Protein AF-A0A366XYD7-F1 (afdb_monomer)

Structure (mmCIF, N/CA/C/O backbone):
data_AF-A0A366XYD7-F1
#
_entry.id   AF-A0A366XYD7-F1
#
loop_
_atom_site.group_PDB
_atom_site.id
_atom_site.type_symbol
_atom_site.label_atom_id
_atom_site.label_alt_id
_atom_site.label_comp_id
_atom_site.label_asym_id
_atom_site.label_entity_id
_atom_site.label_seq_id
_atom_site.pdbx_PDB_ins_code
_atom_site.Cartn_x
_atom_site.Cartn_y
_atom_site.Cartn_z
_atom_site.occupancy
_atom_site.B_iso_or_equiv
_atom_site.auth_seq_id
_atom_site.auth_comp_id
_atom_site.auth_a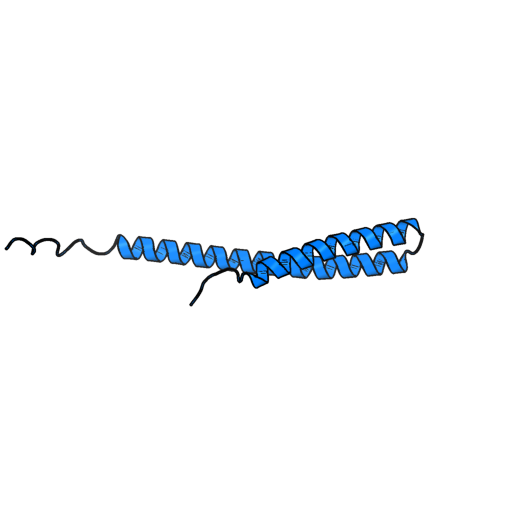sym_id
_atom_site.auth_atom_id
_atom_site.pdbx_PDB_model_num
ATOM 1 N N . MET A 1 1 ? -13.443 -9.523 27.378 1.00 39.12 1 MET A N 1
ATOM 2 C CA . MET A 1 1 ? -13.382 -9.190 25.932 1.00 39.12 1 MET A CA 1
ATOM 3 C C . MET A 1 1 ? -12.478 -7.976 25.726 1.00 39.12 1 MET A C 1
ATOM 5 O O . MET A 1 1 ? -12.896 -6.857 26.012 1.00 39.12 1 MET A O 1
ATOM 9 N N . LYS A 1 2 ? -11.226 -8.212 25.313 1.00 41.31 2 LYS A N 1
ATOM 10 C CA . LYS A 1 2 ? -10.182 -7.198 25.090 1.00 41.31 2 LYS A CA 1
ATOM 11 C C . LYS A 1 2 ? -10.519 -6.353 23.852 1.00 41.31 2 LYS A C 1
ATOM 13 O O . LYS A 1 2 ? -10.529 -6.864 22.743 1.00 41.31 2 LYS A O 1
ATOM 18 N N . GLY A 1 3 ? -10.836 -5.076 24.069 1.00 46.34 3 GLY A N 1
ATOM 19 C CA . GLY A 1 3 ? -11.025 -4.057 23.031 1.00 46.34 3 GLY A CA 1
ATOM 20 C C . GLY A 1 3 ? -9.730 -3.292 22.777 1.00 46.34 3 GLY A C 1
ATOM 21 O O . GLY A 1 3 ? -9.627 -2.113 23.119 1.00 46.34 3 GLY A O 1
ATOM 22 N N . TYR A 1 4 ? -8.736 -3.989 22.237 1.00 54.72 4 TYR A N 1
ATOM 23 C CA . TYR A 1 4 ? -7.529 -3.376 21.703 1.00 54.72 4 TYR A CA 1
ATOM 24 C C . TYR A 1 4 ? -7.619 -3.512 20.186 1.00 54.72 4 TYR A C 1
ATOM 26 O O . TYR A 1 4 ? -7.970 -4.581 19.690 1.00 54.72 4 TYR A O 1
ATOM 34 N N . VAL A 1 5 ? -7.325 -2.434 19.453 1.00 59.97 5 VAL A N 1
ATOM 35 C CA . VAL A 1 5 ? -6.795 -2.583 18.092 1.00 59.97 5 VAL A CA 1
ATOM 36 C C . VAL A 1 5 ? -5.651 -3.576 18.252 1.00 59.97 5 VAL A C 1
ATOM 38 O O . VAL A 1 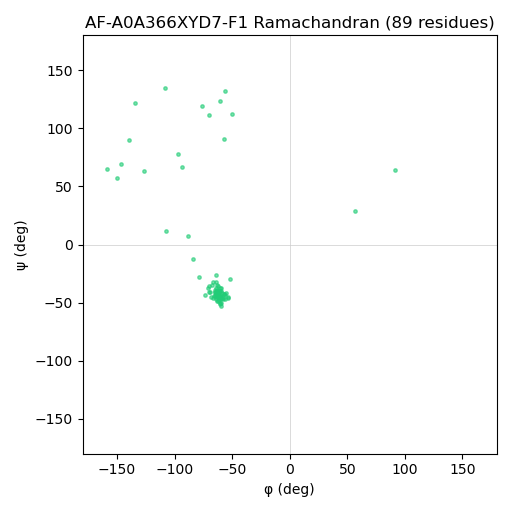5 ? -4.735 -3.291 19.024 1.00 59.97 5 VAL A O 1
ATOM 41 N N . LEU A 1 6 ? -5.799 -4.779 17.695 1.00 69.31 6 LEU A N 1
ATOM 42 C CA . LEU A 1 6 ? -4.843 -5.861 17.910 1.00 69.31 6 LEU A CA 1
ATOM 43 C C . LEU A 1 6 ? -3.475 -5.317 17.487 1.00 69.31 6 LEU A C 1
ATOM 45 O O . LEU A 1 6 ? -3.386 -4.664 16.451 1.00 69.31 6 LEU A O 1
ATOM 49 N N . GLU A 1 7 ? -2.427 -5.496 18.291 1.00 77.12 7 GLU A N 1
ATOM 50 C CA . GLU A 1 7 ? -1.073 -5.042 17.918 1.00 77.12 7 GLU A CA 1
ATOM 51 C C . GLU A 1 7 ? -0.685 -5.558 16.520 1.00 77.12 7 GLU A C 1
ATOM 53 O O . GLU A 1 7 ? -0.031 -4.861 15.750 1.00 77.12 7 GLU A O 1
ATOM 58 N N . GLU A 1 8 ? -1.227 -6.718 16.157 1.00 80.75 8 GLU A N 1
ATOM 59 C CA . GLU A 1 8 ? -1.232 -7.318 14.824 1.00 80.75 8 GLU A CA 1
ATOM 60 C C . GLU A 1 8 ? -1.774 -6.387 13.723 1.00 80.75 8 GLU A C 1
A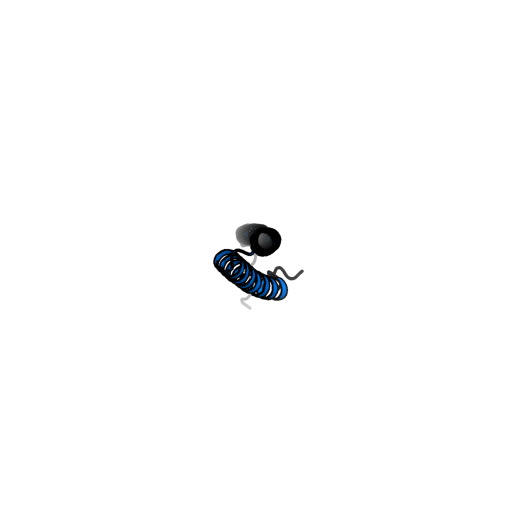TOM 62 O O . GLU A 1 8 ? -1.117 -6.231 12.699 1.00 80.75 8 GLU A O 1
ATOM 67 N N . ASP A 1 9 ? -2.908 -5.701 13.929 1.00 82.94 9 ASP A N 1
ATOM 68 C CA . ASP A 1 9 ? -3.476 -4.746 12.959 1.00 82.94 9 ASP A CA 1
ATOM 69 C C . ASP A 1 9 ? -2.531 -3.539 12.756 1.00 82.94 9 ASP A C 1
ATOM 71 O O . ASP A 1 9 ? -2.471 -2.959 11.670 1.00 82.94 9 ASP A O 1
ATOM 75 N N . VAL A 1 10 ? -1.782 -3.140 13.794 1.00 84.38 10 VAL A N 1
ATOM 76 C CA . VAL A 1 10 ? -0.800 -2.042 13.715 1.00 84.38 10 VAL A CA 1
ATOM 77 C C . VAL A 1 10 ? 0.446 -2.474 12.950 1.00 84.38 10 VAL A C 1
ATOM 79 O O . VAL A 1 10 ? 0.942 -1.706 12.124 1.00 84.38 10 VAL A O 1
ATOM 82 N N . THR A 1 11 ? 0.953 -3.676 13.216 1.00 88.88 11 THR A N 1
ATOM 83 C CA . THR A 1 11 ? 2.084 -4.255 12.481 1.00 88.88 11 THR A CA 1
ATOM 84 C C . THR A 1 11 ? 1.723 -4.439 11.011 1.00 88.88 11 THR A C 1
ATOM 86 O O . THR A 1 11 ? 2.415 -3.906 10.149 1.00 88.88 11 THR A O 1
ATOM 89 N N . LEU A 1 12 ? 0.563 -5.037 10.730 1.00 89.88 12 LEU A N 1
ATOM 90 C CA . LEU A 1 12 ? 0.059 -5.221 9.372 1.00 89.88 12 LEU A CA 1
ATOM 91 C C . LEU A 1 12 ? -0.079 -3.887 8.622 1.00 89.88 12 LEU A C 1
ATOM 93 O O . LEU A 1 12 ? 0.331 -3.777 7.470 1.00 89.88 12 LEU A O 1
ATOM 97 N N . ALA A 1 13 ? -0.590 -2.837 9.272 1.00 90.50 13 ALA A N 1
ATOM 98 C CA . ALA A 1 13 ? -0.682 -1.517 8.651 1.00 90.50 13 ALA A CA 1
ATOM 99 C C . ALA A 1 13 ? 0.695 -0.917 8.303 1.00 90.50 13 ALA A C 1
ATOM 101 O O . ALA A 1 13 ? 0.823 -0.226 7.292 1.00 90.50 13 ALA A O 1
ATOM 102 N N . LYS A 1 14 ? 1.733 -1.165 9.114 1.00 92.25 14 LYS A N 1
ATOM 103 C CA . LYS A 1 14 ? 3.104 -0.721 8.806 1.00 92.25 14 LYS A CA 1
ATOM 104 C C . LYS A 1 14 ? 3.691 -1.483 7.622 1.00 92.25 14 LYS A C 1
ATOM 106 O O . LYS A 1 14 ? 4.334 -0.863 6.776 1.00 92.25 14 LYS A O 1
ATOM 111 N N . ASP A 1 15 ? 3.455 -2.786 7.550 1.00 94.25 15 ASP A N 1
ATOM 112 C CA . ASP A 1 15 ? 3.962 -3.630 6.467 1.00 94.25 15 ASP A CA 1
A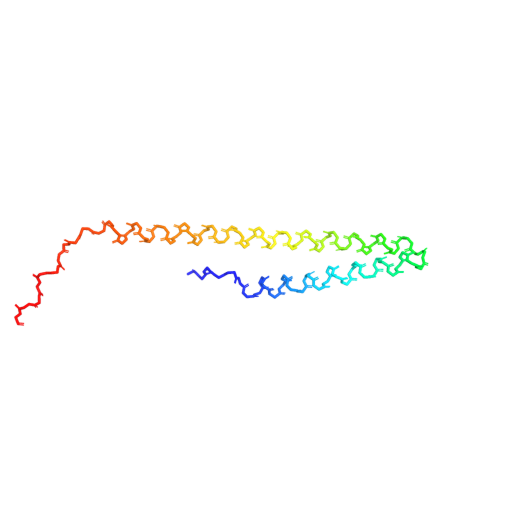TOM 113 C C . ASP A 1 15 ? 3.301 -3.260 5.136 1.00 94.25 15 ASP A C 1
ATOM 115 O O . ASP A 1 15 ? 3.992 -3.001 4.149 1.00 94.25 15 ASP A O 1
ATOM 119 N N . LEU A 1 16 ? 1.975 -3.093 5.129 1.00 94.00 16 LEU A N 1
ATOM 120 C CA . LEU A 1 16 ? 1.229 -2.628 3.957 1.00 94.00 16 LEU A CA 1
ATOM 121 C C . LEU A 1 16 ? 1.646 -1.215 3.524 1.00 94.00 16 LEU A C 1
ATOM 123 O O . LEU A 1 16 ? 1.710 -0.925 2.330 1.00 94.00 16 LEU A O 1
ATOM 127 N N . HIS A 1 17 ? 1.968 -0.326 4.469 1.00 93.75 17 HIS A N 1
ATOM 128 C CA . HIS A 1 17 ? 2.478 1.007 4.147 1.00 93.75 17 HIS A CA 1
ATOM 129 C C . HIS A 1 17 ? 3.852 0.946 3.460 1.00 93.75 17 HIS A C 1
ATOM 131 O O . HIS A 1 17 ? 4.070 1.629 2.457 1.00 93.75 17 HIS A O 1
ATOM 137 N N . HIS A 1 18 ? 4.775 0.119 3.960 1.00 95.50 18 HIS A N 1
ATOM 138 C CA . HIS A 1 18 ? 6.062 -0.103 3.293 1.00 95.50 18 HIS A CA 1
ATOM 139 C C . HIS A 1 18 ? 5.883 -0.720 1.908 1.00 95.50 18 HIS A C 1
ATOM 141 O O . HIS A 1 18 ? 6.537 -0.288 0.958 1.00 95.50 18 HIS A O 1
ATOM 147 N N . HIS A 1 19 ? 4.972 -1.682 1.776 1.00 96.19 19 HIS A N 1
ATOM 148 C CA . HIS A 1 19 ? 4.688 -2.313 0.497 1.00 96.19 19 HIS A CA 1
ATOM 149 C C . HIS A 1 19 ? 4.119 -1.313 -0.519 1.00 96.19 19 HIS A C 1
ATOM 151 O O . HIS A 1 19 ? 4.616 -1.241 -1.638 1.00 96.19 19 HIS A O 1
ATOM 157 N N . CYS A 1 20 ? 3.195 -0.434 -0.110 1.00 95.75 20 CYS A N 1
ATOM 158 C CA . CYS A 1 20 ? 2.712 0.664 -0.955 1.00 95.75 20 CYS A CA 1
ATOM 159 C C . CYS A 1 20 ? 3.858 1.524 -1.509 1.00 95.75 20 CYS A C 1
ATOM 161 O O . CYS A 1 20 ? 3.875 1.852 -2.697 1.00 95.75 20 CYS A O 1
ATOM 163 N N . TYR A 1 21 ? 4.823 1.893 -0.660 1.00 96.00 21 TYR A N 1
ATOM 164 C CA . TYR A 1 21 ? 5.983 2.677 -1.087 1.00 96.00 21 TYR A CA 1
ATOM 165 C C . TYR A 1 21 ? 6.853 1.907 -2.086 1.00 96.00 21 TYR A C 1
ATOM 167 O O . TYR A 1 21 ? 7.281 2.465 -3.098 1.00 96.00 21 TYR A O 1
ATOM 175 N N . TYR A 1 22 ? 7.076 0.617 -1.828 1.00 97.25 22 TYR A N 1
ATOM 176 C CA . TYR A 1 22 ? 7.807 -0.267 -2.728 1.00 97.25 22 TYR A CA 1
ATOM 177 C C . TYR A 1 22 ? 7.137 -0.353 -4.107 1.00 97.25 22 TYR A C 1
ATOM 179 O O . TYR A 1 22 ? 7.805 -0.104 -5.111 1.00 97.25 22 TYR A O 1
ATOM 187 N N . CYS A 1 23 ? 5.826 -0.609 -4.172 1.00 97.19 23 CYS A N 1
ATOM 188 C CA . CYS A 1 23 ? 5.074 -0.678 -5.429 1.00 97.19 23 CYS A CA 1
ATOM 189 C C . CYS A 1 23 ? 5.183 0.626 -6.226 1.00 97.19 23 CYS A C 1
ATOM 191 O O . CYS A 1 23 ? 5.522 0.599 -7.407 1.00 97.19 23 CYS A O 1
ATOM 193 N N . LEU A 1 24 ? 4.999 1.785 -5.582 1.00 97.19 24 LEU A N 1
ATOM 194 C CA . LEU A 1 24 ? 5.140 3.083 -6.252 1.00 97.19 24 LEU A CA 1
ATOM 195 C C . LEU A 1 24 ? 6.561 3.326 -6.768 1.00 97.19 24 LEU A C 1
ATOM 197 O O . LEU A 1 24 ? 6.744 3.865 -7.863 1.00 97.19 24 LEU A O 1
ATOM 201 N N . HIS A 1 25 ? 7.579 2.929 -6.002 1.00 97.81 25 HIS A N 1
ATOM 202 C CA . HIS A 1 25 ? 8.964 3.061 -6.438 1.00 97.81 25 HIS A CA 1
ATOM 203 C C . HIS A 1 25 ? 9.255 2.183 -7.661 1.00 97.81 25 HIS A C 1
ATOM 205 O 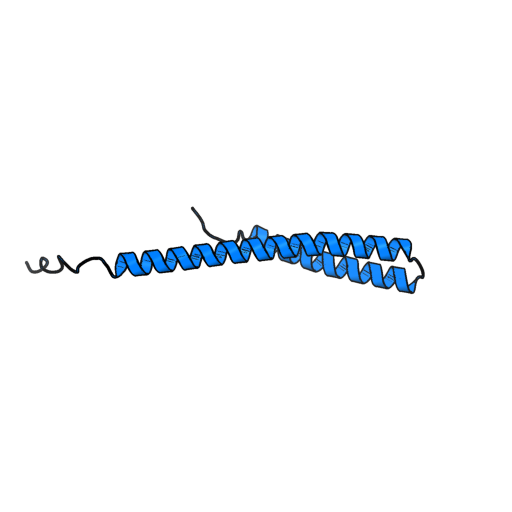O . HIS A 1 25 ? 9.856 2.660 -8.626 1.00 97.81 25 HIS A O 1
ATOM 211 N N . ARG A 1 26 ? 8.774 0.935 -7.656 1.00 98.12 26 ARG A N 1
ATOM 212 C CA . ARG A 1 26 ? 8.894 0.003 -8.784 1.00 98.12 26 ARG A CA 1
ATOM 213 C C . ARG A 1 26 ? 8.141 0.497 -10.014 1.00 98.12 26 ARG A C 1
ATOM 215 O O . ARG A 1 26 ? 8.742 0.533 -11.082 1.00 98.12 26 ARG A O 1
ATOM 222 N N . ALA A 1 27 ? 6.907 0.972 -9.856 1.00 97.69 27 ALA A N 1
ATOM 223 C CA . ALA A 1 27 ? 6.127 1.565 -10.940 1.00 97.69 27 ALA A CA 1
ATOM 224 C C . ALA A 1 27 ? 6.875 2.731 -11.600 1.00 97.69 27 ALA A C 1
ATOM 226 O O . ALA A 1 27 ? 7.017 2.785 -12.821 1.00 97.69 27 ALA A O 1
ATOM 227 N N . ARG A 1 28 ? 7.431 3.640 -10.786 1.00 98.12 28 ARG A N 1
ATOM 228 C CA . ARG A 1 28 ? 8.214 4.779 -11.280 1.00 98.12 28 ARG A CA 1
ATOM 229 C C . ARG A 1 28 ? 9.467 4.336 -12.036 1.00 98.12 28 ARG A C 1
ATOM 231 O O . ARG A 1 28 ? 9.776 4.919 -13.071 1.00 98.12 28 ARG A O 1
ATOM 238 N N . LEU A 1 29 ? 10.194 3.338 -11.532 1.00 98.25 29 LEU A N 1
ATOM 239 C CA . LEU A 1 29 ? 11.375 2.795 -12.210 1.00 98.25 29 LEU A CA 1
ATOM 240 C C . LEU A 1 29 ? 11.007 2.144 -13.546 1.00 98.25 29 LEU A C 1
ATOM 242 O O . LEU A 1 29 ? 11.638 2.450 -14.554 1.00 98.25 29 LEU A O 1
ATOM 246 N N . SER A 1 30 ? 9.970 1.305 -13.575 1.00 97.50 30 SER A N 1
ATOM 247 C CA . SER A 1 30 ? 9.477 0.679 -14.806 1.00 97.50 30 SER A CA 1
ATOM 248 C C . SER A 1 30 ? 9.062 1.721 -15.844 1.00 97.50 30 SER A C 1
ATOM 250 O O . SER A 1 30 ? 9.453 1.615 -17.005 1.00 97.50 30 SER A O 1
ATOM 252 N N . PHE A 1 31 ? 8.380 2.788 -15.416 1.00 97.62 31 PHE A N 1
ATOM 253 C CA . PHE A 1 31 ? 8.006 3.899 -16.290 1.00 97.62 31 PHE A CA 1
ATOM 254 C C . PHE A 1 31 ? 9.228 4.602 -16.901 1.00 97.62 31 PHE A C 1
ATOM 256 O O . PHE A 1 31 ? 9.270 4.822 -18.108 1.00 97.62 31 PHE A O 1
ATOM 263 N N . LEU A 1 32 ? 10.253 4.908 -16.094 1.00 98.12 32 LEU A N 1
ATOM 264 C CA . LEU A 1 32 ? 11.498 5.529 -16.574 1.00 98.12 32 LEU A CA 1
ATOM 265 C C . LEU A 1 32 ? 12.281 4.635 -17.547 1.00 98.12 32 LEU A C 1
ATOM 267 O O . LEU A 1 32 ? 13.024 5.142 -18.383 1.00 98.12 32 LEU A O 1
ATOM 271 N N . LEU A 1 33 ? 12.114 3.316 -17.445 1.00 98.19 33 LEU A N 1
ATOM 272 C CA . LEU A 1 33 ? 12.712 2.328 -18.343 1.00 98.19 33 LEU A CA 1
ATOM 273 C C . LEU A 1 33 ? 11.837 2.023 -19.573 1.00 98.19 33 LEU A C 1
ATOM 275 O O . LEU A 1 33 ? 12.163 1.104 -20.322 1.00 98.19 33 LEU A O 1
ATOM 279 N N . ASN A 1 34 ? 10.744 2.768 -19.781 1.00 97.69 34 ASN A N 1
ATOM 280 C CA . ASN A 1 34 ? 9.745 2.551 -20.837 1.00 97.69 34 ASN A CA 1
ATOM 281 C C . ASN A 1 34 ? 9.109 1.146 -20.816 1.00 97.69 34 ASN A C 1
ATOM 283 O O . ASN A 1 34 ? 8.690 0.629 -21.849 1.00 97.69 34 ASN A O 1
ATOM 287 N N . ARG A 1 35 ? 9.030 0.520 -19.636 1.00 98.12 35 ARG A N 1
ATOM 288 C CA . ARG A 1 35 ? 8.325 -0.747 -19.404 1.00 98.12 35 ARG A CA 1
ATOM 289 C C . ARG A 1 35 ? 6.938 -0.442 -18.856 1.00 98.12 35 ARG A C 1
ATOM 291 O O . ARG A 1 35 ? 6.724 -0.462 -17.645 1.00 98.12 35 ARG A O 1
ATOM 298 N N . TYR A 1 36 ? 6.031 -0.048 -19.742 1.00 96.88 36 TYR A N 1
ATOM 299 C CA . TYR A 1 36 ? 4.726 0.472 -19.329 1.00 96.88 36 TYR A CA 1
ATOM 300 C C . TYR A 1 36 ? 3.805 -0.605 -18.758 1.00 96.88 36 TYR A C 1
ATOM 302 O O . TYR A 1 36 ? 3.150 -0.329 -17.759 1.00 96.88 36 TYR A O 1
ATOM 310 N N . ASP A 1 37 ? 3.834 -1.821 -19.308 1.00 97.81 37 ASP A N 1
ATOM 311 C CA . ASP A 1 37 ? 3.063 -2.953 -18.778 1.00 97.81 37 ASP A CA 1
ATOM 312 C C . ASP A 1 37 ? 3.497 -3.266 -17.335 1.00 97.81 37 ASP A C 1
ATOM 314 O O . ASP A 1 37 ? 2.685 -3.199 -16.418 1.00 97.81 37 ASP A O 1
ATOM 318 N N . ASP A 1 38 ? 4.809 -3.423 -17.098 1.00 96.94 38 ASP A N 1
ATOM 319 C CA . ASP A 1 38 ? 5.359 -3.589 -15.745 1.00 96.94 38 ASP A CA 1
ATOM 320 C C . ASP A 1 38 ? 4.948 -2.431 -14.818 1.00 96.94 38 ASP A C 1
ATOM 322 O O . ASP A 1 38 ? 4.665 -2.631 -13.638 1.00 96.94 38 ASP A O 1
ATOM 326 N N . ALA A 1 39 ? 4.977 -1.187 -15.312 1.00 97.12 39 ALA A N 1
ATOM 327 C CA . ALA A 1 39 ? 4.596 -0.024 -14.516 1.00 97.12 39 ALA A CA 1
ATOM 328 C C . ALA A 1 39 ? 3.115 -0.071 -14.120 1.00 97.12 39 ALA A C 1
ATOM 330 O O . ALA A 1 39 ? 2.782 0.315 -12.998 1.00 97.12 39 ALA A O 1
ATOM 331 N N . GLN A 1 40 ? 2.253 -0.552 -15.014 1.00 97.81 40 GLN A N 1
ATOM 332 C CA . GLN A 1 40 ? 0.832 -0.720 -14.763 1.00 97.81 40 GLN A CA 1
ATOM 333 C C . GLN A 1 40 ? 0.567 -1.831 -13.742 1.00 97.81 40 GLN A C 1
ATOM 335 O O . GLN A 1 40 ? -0.137 -1.568 -12.768 1.00 97.81 40 GLN A O 1
ATOM 340 N N . ASP A 1 41 ? 1.229 -2.983 -13.857 1.00 98.19 41 ASP A N 1
ATOM 341 C CA . ASP A 1 41 ? 1.125 -4.076 -12.878 1.00 98.19 41 ASP A CA 1
ATOM 342 C C . ASP A 1 41 ? 1.493 -3.606 -11.458 1.00 98.19 41 ASP A C 1
ATOM 344 O O . ASP A 1 41 ? 0.798 -3.890 -10.478 1.00 98.19 41 ASP A O 1
ATOM 348 N N . TRP A 1 42 ? 2.568 -2.818 -11.320 1.00 98.12 42 TRP A N 1
ATOM 349 C CA . TRP A 1 42 ? 2.963 -2.257 -10.022 1.00 98.12 42 TRP A CA 1
ATOM 350 C C . TRP A 1 42 ? 1.954 -1.238 -9.475 1.00 98.12 42 TRP A C 1
ATOM 352 O O . TRP A 1 42 ? 1.795 -1.126 -8.256 1.00 98.12 42 TRP A O 1
ATOM 362 N N . ILE A 1 43 ? 1.277 -0.483 -10.345 1.00 97.62 43 ILE A N 1
ATOM 363 C CA . ILE A 1 43 ? 0.208 0.441 -9.943 1.00 97.62 43 ILE A CA 1
ATOM 364 C C . ILE A 1 43 ? -1.021 -0.338 -9.471 1.00 97.62 43 ILE A C 1
ATOM 366 O O . ILE A 1 43 ? -1.622 0.054 -8.471 1.00 97.62 43 ILE A O 1
ATOM 370 N N . GLU A 1 44 ? -1.382 -1.429 -10.141 1.00 97.69 44 GLU A N 1
ATOM 371 C CA . GLU A 1 44 ? -2.498 -2.290 -9.741 1.00 97.69 44 GLU A CA 1
ATOM 372 C C . GLU A 1 44 ? -2.247 -2.902 -8.358 1.00 97.69 44 GLU A C 1
ATOM 374 O O . GLU A 1 44 ? -3.061 -2.713 -7.452 1.00 97.69 44 GLU A O 1
ATOM 379 N N . GLN A 1 45 ? -1.058 -3.468 -8.120 1.00 96.62 45 GLN A N 1
ATOM 380 C CA . GLN A 1 45 ? -0.677 -3.971 -6.790 1.00 96.62 45 GLN A CA 1
ATOM 381 C C . GLN A 1 45 ? -0.697 -2.878 -5.709 1.00 96.62 45 GLN A C 1
ATOM 383 O O . GLN A 1 45 ? -1.108 -3.112 -4.568 1.00 96.62 45 GLN A O 1
ATOM 388 N N . PHE A 1 46 ? -0.289 -1.651 -6.050 1.00 97.44 46 PHE A N 1
ATOM 389 C CA . PHE A 1 46 ? -0.421 -0.515 -5.137 1.00 97.44 46 PHE A CA 1
ATOM 390 C C . PHE A 1 46 ? -1.890 -0.223 -4.798 1.00 97.44 46 PHE A C 1
ATOM 392 O O . PHE A 1 46 ? -2.202 0.058 -3.638 1.00 97.44 46 PHE A O 1
ATOM 399 N N . GLN A 1 47 ? -2.796 -0.267 -5.778 1.00 96.69 47 GLN A N 1
ATOM 400 C CA . GLN A 1 47 ? -4.218 -0.011 -5.547 1.00 96.69 47 GLN A CA 1
ATOM 401 C C . GLN A 1 47 ? -4.854 -1.072 -4.645 1.00 96.69 47 GLN A C 1
ATOM 403 O O . GLN A 1 47 ? -5.598 -0.707 -3.731 1.00 96.69 47 GLN A O 1
ATOM 408 N N . GLU A 1 48 ? -4.514 -2.346 -4.839 1.00 95.31 48 GLU A N 1
ATOM 409 C CA . GLU A 1 48 ? -4.948 -3.444 -3.968 1.00 95.31 48 GLU A CA 1
ATOM 410 C C . GLU A 1 48 ? -4.467 -3.226 -2.528 1.00 95.31 48 GLU A C 1
ATOM 412 O O . GLU A 1 48 ? -5.270 -3.130 -1.599 1.00 95.31 48 GLU A O 1
ATOM 417 N N . THR A 1 49 ? -3.167 -2.989 -2.350 1.00 94.31 49 THR A N 1
ATOM 418 C CA . THR A 1 49 ? -2.557 -2.756 -1.029 1.00 94.31 49 THR A CA 1
ATOM 419 C C . THR A 1 49 ? -3.144 -1.522 -0.330 1.00 94.31 49 THR A C 1
ATOM 421 O O . THR A 1 49 ? -3.360 -1.498 0.886 1.00 94.31 49 THR A O 1
ATOM 424 N N . LYS A 1 50 ? -3.446 -0.466 -1.095 1.00 93.88 50 LYS A N 1
ATOM 425 C CA . LYS A 1 50 ? -4.116 0.736 -0.588 1.00 93.88 50 LYS A CA 1
ATOM 426 C C . LYS A 1 50 ? -5.534 0.425 -0.106 1.00 93.88 50 LYS A C 1
ATOM 428 O O . LYS A 1 50 ? -5.956 0.996 0.902 1.00 93.88 50 LYS A O 1
ATOM 433 N N . SER A 1 51 ? -6.265 -0.442 -0.804 1.00 94.38 51 SER A N 1
ATOM 434 C CA . SER A 1 51 ? -7.600 -0.884 -0.390 1.00 94.38 51 SER A CA 1
ATOM 435 C C . SER A 1 51 ? -7.552 -1.573 0.978 1.00 94.38 51 SER A C 1
ATOM 437 O O . SER A 1 51 ? -8.310 -1.208 1.882 1.00 94.38 51 SER A O 1
ATOM 439 N N . ASP A 1 52 ? -6.578 -2.458 1.189 1.00 91.94 52 ASP A N 1
ATOM 440 C CA . ASP A 1 52 ? -6.387 -3.148 2.470 1.00 91.94 52 ASP A CA 1
ATOM 441 C C . ASP A 1 52 ? -6.074 -2.173 3.616 1.00 91.94 52 ASP A C 1
ATOM 443 O O . ASP A 1 52 ? -6.647 -2.264 4.708 1.00 91.94 52 ASP A O 1
ATOM 447 N N . LEU A 1 53 ? -5.236 -1.161 3.366 1.00 91.88 53 LEU A N 1
ATOM 448 C CA . LEU A 1 53 ? -4.971 -0.093 4.338 1.00 91.88 53 LEU A CA 1
ATOM 449 C C . LEU A 1 53 ? -6.229 0.709 4.692 1.00 91.88 53 LEU A C 1
ATOM 451 O O . LEU A 1 53 ? -6.435 1.063 5.860 1.00 91.88 53 LEU A O 1
ATOM 455 N N . LEU A 1 54 ? -7.080 1.009 3.707 1.00 91.31 54 LEU A N 1
ATOM 456 C CA . LEU A 1 54 ? -8.346 1.703 3.944 1.00 91.31 54 LEU A CA 1
ATOM 457 C C . LEU A 1 54 ? -9.293 0.850 4.793 1.00 91.31 54 LEU A C 1
ATOM 459 O O . LEU A 1 54 ? -9.902 1.367 5.734 1.00 91.31 54 LEU A O 1
ATOM 463 N N . PHE A 1 55 ? -9.352 -0.456 4.539 1.00 90.38 55 PHE A N 1
ATOM 464 C CA . PHE A 1 55 ? -10.139 -1.384 5.343 1.00 90.38 55 PHE A CA 1
ATOM 465 C C . PHE A 1 55 ? -9.660 -1.443 6.804 1.00 90.38 55 PHE A C 1
ATOM 467 O O . PHE A 1 55 ? -10.471 -1.349 7.735 1.00 90.38 55 PHE A O 1
ATOM 474 N N . LEU A 1 56 ? -8.345 -1.516 7.039 1.00 88.62 56 LEU A N 1
ATOM 475 C CA . LEU A 1 56 ? -7.778 -1.464 8.393 1.00 88.62 56 LEU A CA 1
ATOM 476 C C . LEU A 1 56 ? -8.099 -0.142 9.100 1.00 88.62 56 LEU A C 1
ATOM 478 O O . LEU A 1 56 ? -8.465 -0.131 10.282 1.00 88.62 56 LEU A O 1
ATOM 482 N N . ARG A 1 57 ? -8.036 0.981 8.376 1.00 88.25 57 ARG A N 1
ATOM 483 C CA . ARG A 1 57 ? -8.421 2.296 8.902 1.00 88.25 57 ARG A CA 1
ATOM 484 C C . ARG A 1 57 ? -9.885 2.322 9.337 1.00 88.25 57 ARG A C 1
ATOM 486 O O . ARG A 1 57 ? -10.185 2.804 10.432 1.00 88.25 57 ARG A O 1
ATOM 493 N N . GLU A 1 58 ? -10.796 1.794 8.523 1.00 89.06 58 GLU A N 1
ATOM 494 C CA . GLU A 1 58 ? -12.212 1.704 8.884 1.00 89.06 58 GLU A CA 1
ATOM 495 C C . GLU A 1 58 ? -12.453 0.826 10.111 1.00 89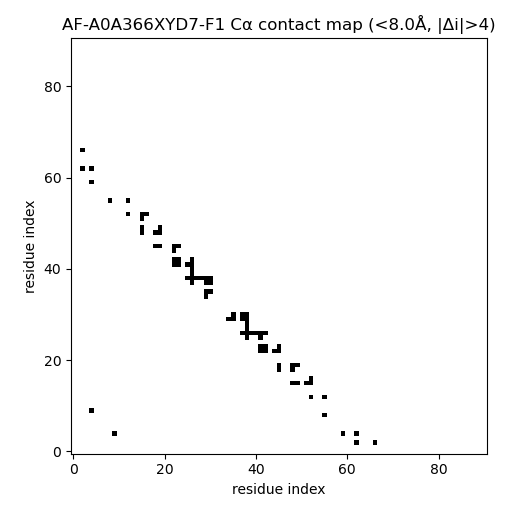.06 58 GLU A C 1
ATOM 497 O O . GLU A 1 58 ? -13.244 1.187 10.991 1.00 89.06 58 GLU A O 1
ATOM 502 N N . ARG A 1 59 ? -11.778 -0.326 10.196 1.00 85.06 59 ARG A N 1
ATOM 503 C CA . ARG A 1 59 ? -11.861 -1.215 11.361 1.00 85.06 59 ARG A CA 1
ATOM 504 C C . ARG A 1 59 ? -11.448 -0.494 12.638 1.00 85.06 59 ARG A C 1
ATOM 506 O O . ARG A 1 59 ? -12.179 -0.558 13.631 1.00 85.06 59 ARG A O 1
ATOM 513 N N . LYS A 1 60 ? -10.335 0.243 12.603 1.00 84.75 60 LYS A N 1
ATOM 514 C CA . LYS A 1 60 ? -9.870 1.060 13.731 1.00 84.75 60 LYS A CA 1
ATOM 515 C C . LYS A 1 60 ? -10.892 2.129 14.118 1.00 84.75 60 LYS A C 1
ATOM 517 O O . LYS A 1 60 ? -11.237 2.244 15.291 1.00 84.75 60 LYS A O 1
ATOM 522 N N . LEU A 1 61 ? -11.456 2.842 13.143 1.00 85.94 61 LEU A N 1
ATOM 523 C CA . LEU A 1 61 ? -12.482 3.855 13.402 1.00 85.94 61 LEU A CA 1
ATOM 524 C C . LEU A 1 61 ? -13.724 3.253 14.083 1.00 85.94 61 LEU A C 1
ATOM 526 O O . LEU A 1 61 ? -14.200 3.773 15.093 1.00 85.94 61 LEU A O 1
ATOM 530 N N . LYS A 1 62 ? -14.230 2.122 13.575 1.00 85.50 62 LYS A N 1
ATOM 531 C CA . LYS A 1 62 ? -15.367 1.394 14.169 1.00 85.50 62 LYS A CA 1
ATOM 532 C C . LYS A 1 62 ? -15.057 0.955 15.603 1.00 85.50 62 LYS A C 1
ATOM 534 O O . LYS A 1 62 ? -15.929 1.040 16.474 1.00 85.50 62 LYS A O 1
ATOM 539 N N . HIS A 1 63 ? -13.831 0.507 15.863 1.00 81.38 63 HIS A N 1
ATOM 540 C CA . HIS A 1 63 ? -13.373 0.148 17.201 1.00 81.38 63 HIS A CA 1
ATOM 541 C C . HIS A 1 63 ? -13.365 1.357 18.151 1.00 81.38 63 HIS A C 1
ATOM 543 O O . HIS A 1 63 ? -13.943 1.289 19.240 1.00 81.38 63 HIS A O 1
ATOM 549 N N . ASP A 1 64 ? -12.790 2.480 17.730 1.00 79.75 64 ASP A N 1
ATOM 550 C CA . ASP A 1 64 ? -12.686 3.691 18.547 1.00 79.75 64 ASP A CA 1
ATOM 551 C C . ASP A 1 64 ? -14.067 4.271 18.884 1.00 79.75 64 ASP A C 1
ATOM 553 O O . ASP A 1 64 ? -14.335 4.614 20.040 1.00 79.75 64 ASP A O 1
ATOM 557 N N . VAL A 1 65 ? -14.999 4.262 17.926 1.00 81.81 65 VAL A N 1
ATOM 558 C CA . VAL A 1 65 ? -16.402 4.646 18.153 1.00 81.81 65 VAL A CA 1
ATOM 559 C C . VAL A 1 65 ? -17.068 3.735 19.191 1.00 81.81 65 VAL A C 1
ATOM 561 O O . VAL A 1 65 ? -17.749 4.220 20.099 1.00 81.81 65 VAL A O 1
ATOM 564 N N . ARG A 1 66 ? -16.872 2.410 19.110 1.00 77.88 66 ARG A N 1
ATOM 565 C CA . ARG A 1 66 ? -17.406 1.463 20.111 1.00 77.88 66 ARG A CA 1
ATOM 566 C C . ARG A 1 66 ? -16.810 1.713 21.497 1.00 77.88 66 ARG A C 1
ATOM 568 O O . ARG A 1 66 ? -17.549 1.686 22.483 1.00 77.88 66 ARG A O 1
ATOM 575 N N . LYS A 1 67 ? -15.507 1.989 21.585 1.00 74.81 67 LYS A N 1
ATOM 576 C CA . LYS A 1 67 ? -14.818 2.308 22.845 1.00 74.81 67 LYS A CA 1
ATOM 577 C C . LYS A 1 67 ? -15.372 3.587 23.477 1.00 74.81 67 LYS A C 1
ATOM 579 O O . LYS A 1 67 ? -15.696 3.582 24.663 1.00 74.81 67 LYS A O 1
ATOM 584 N N . GLN A 1 68 ? -15.567 4.646 22.692 1.00 73.06 68 GLN A N 1
ATOM 585 C CA . GLN A 1 68 ? -16.174 5.894 23.169 1.00 73.06 68 GLN A CA 1
ATOM 586 C C . GLN A 1 68 ? -17.617 5.698 23.657 1.00 73.06 68 GLN A C 1
ATOM 588 O O . GLN A 1 68 ? -17.975 6.216 24.714 1.00 73.06 68 GLN A O 1
ATOM 593 N N . LYS A 1 69 ? -18.440 4.915 22.942 1.00 72.12 69 LYS A N 1
ATOM 594 C CA . LYS A 1 69 ? -19.810 4.581 23.381 1.00 72.12 69 LYS A CA 1
ATOM 595 C C . LYS A 1 69 ? -19.819 3.844 24.723 1.00 72.12 69 LYS A C 1
ATOM 597 O O . LYS A 1 69 ? -20.603 4.203 25.596 1.00 72.12 69 LYS A O 1
ATOM 602 N N . ARG A 1 70 ? -18.921 2.869 24.920 1.00 68.75 70 ARG A N 1
ATOM 603 C CA . ARG A 1 70 ? -18.775 2.170 26.211 1.00 68.75 70 ARG A CA 1
ATOM 604 C C . ARG A 1 70 ? -18.357 3.119 27.331 1.00 68.75 70 ARG A C 1
ATOM 606 O O . ARG A 1 70 ? -18.964 3.085 28.390 1.00 68.75 70 ARG A O 1
ATOM 613 N N . LEU A 1 71 ? -17.377 3.993 27.098 1.00 66.31 71 LEU A N 1
ATOM 614 C CA . LEU A 1 71 ? -16.946 4.984 28.094 1.00 66.31 71 LEU A CA 1
ATOM 615 C C . LEU A 1 71 ? -18.081 5.938 28.499 1.00 66.31 71 LEU A C 1
ATOM 617 O O . LEU A 1 71 ? -18.221 6.240 29.682 1.00 66.31 71 LEU A O 1
ATOM 621 N N . LYS A 1 72 ? -18.920 6.373 27.546 1.00 66.56 72 LYS A N 1
ATOM 622 C CA . LYS A 1 72 ? -20.126 7.166 27.842 1.00 66.56 72 LYS A CA 1
ATOM 623 C C . LYS A 1 72 ? -21.144 6.383 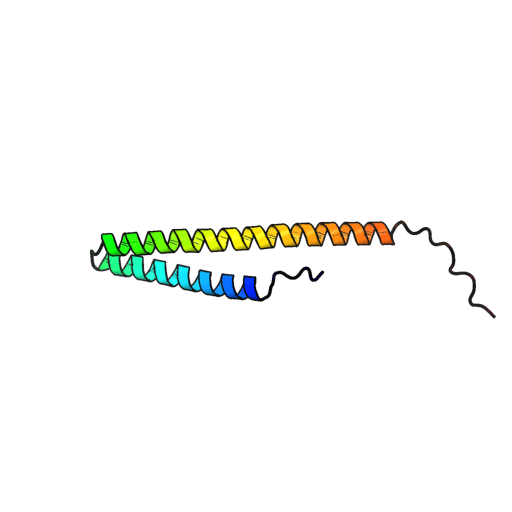28.672 1.00 66.56 72 LYS A C 1
ATOM 625 O O . LYS A 1 72 ? -21.684 6.942 29.620 1.00 66.56 72 LYS A O 1
ATOM 630 N N . PHE A 1 73 ? -21.373 5.108 28.347 1.00 64.38 73 PHE A N 1
ATOM 631 C CA . PHE A 1 73 ? -22.261 4.240 29.123 1.00 64.38 73 PHE A CA 1
ATOM 632 C C . PHE A 1 73 ? -21.766 4.085 30.564 1.00 64.38 73 PHE A C 1
ATOM 634 O O . PHE A 1 73 ? -22.517 4.377 31.484 1.00 64.38 73 PHE A O 1
ATOM 641 N N . TYR A 1 74 ? -20.485 3.754 30.770 1.00 59.12 74 TYR A N 1
ATOM 642 C CA . TYR A 1 74 ? -19.912 3.658 32.115 1.00 59.12 74 TYR A CA 1
ATOM 643 C C . TYR A 1 74 ? -20.008 4.985 32.879 1.00 59.12 74 TYR A C 1
ATOM 645 O O . TYR A 1 74 ? -20.457 4.981 34.020 1.00 59.12 74 TYR A O 1
ATOM 653 N N . ARG A 1 75 ? -19.684 6.132 32.261 1.00 57.72 75 ARG A N 1
ATOM 654 C CA . ARG A 1 75 ? -19.864 7.449 32.906 1.00 57.72 75 ARG A CA 1
ATOM 655 C C . ARG A 1 75 ? -21.310 7.699 33.344 1.00 57.72 75 ARG A C 1
ATOM 657 O O . ARG A 1 75 ? -21.514 8.187 34.448 1.00 57.72 75 ARG A O 1
ATOM 6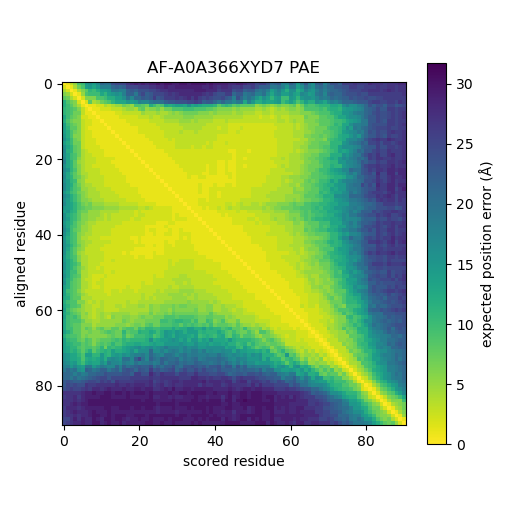64 N N . HIS A 1 76 ? -22.296 7.350 32.520 1.00 58.38 76 HIS A N 1
ATOM 665 C CA . HIS A 1 76 ? -23.707 7.484 32.892 1.00 58.38 76 HIS A CA 1
ATOM 666 C C . HIS A 1 76 ? -24.141 6.491 33.976 1.00 58.38 76 HIS A C 1
ATOM 668 O O . HIS A 1 76 ? -24.929 6.859 34.839 1.00 58.38 76 HIS A O 1
ATOM 674 N N . SER A 1 77 ? -23.619 5.263 33.975 1.00 58.16 77 SER A N 1
ATOM 675 C CA . SER A 1 77 ? -23.913 4.262 35.007 1.00 58.16 77 SER A CA 1
ATOM 676 C C . SER A 1 77 ? -23.343 4.634 36.380 1.00 58.16 77 SER A C 1
ATOM 678 O O . SER A 1 77 ? -23.995 4.370 37.383 1.00 58.16 77 SER A O 1
ATOM 680 N N . PHE A 1 78 ? -22.172 5.278 36.436 1.00 52.72 78 PHE A N 1
ATOM 681 C CA . PHE A 1 78 ? -21.579 5.751 37.695 1.00 52.72 78 PHE A CA 1
ATOM 682 C C . PHE A 1 78 ? -22.198 7.059 38.211 1.00 52.72 78 PHE A C 1
ATOM 684 O O . PHE A 1 78 ? -22.218 7.275 39.416 1.00 52.72 78 PHE A O 1
ATOM 691 N N . LEU A 1 79 ? -22.731 7.919 37.335 1.00 53.03 79 LEU A N 1
ATOM 692 C CA . LEU A 1 79 ? -23.402 9.166 37.739 1.00 53.03 79 LEU A CA 1
ATOM 693 C C . LEU A 1 79 ? -24.882 8.981 38.124 1.00 53.03 79 LEU A C 1
ATOM 695 O O . LEU A 1 79 ? -25.462 9.888 38.709 1.00 53.03 79 LEU A O 1
ATOM 699 N N . ASN A 1 80 ? -25.481 7.821 37.824 1.00 48.41 80 ASN A N 1
ATOM 700 C CA . ASN A 1 80 ? -26.879 7.499 38.143 1.00 48.41 80 ASN A CA 1
ATOM 701 C C . ASN A 1 80 ? -27.040 6.475 39.283 1.00 48.41 80 ASN A C 1
ATOM 703 O O . ASN A 1 80 ? -28.145 5.973 39.490 1.00 48.41 80 ASN A O 1
ATOM 707 N N . GLN A 1 81 ? -25.982 6.151 40.034 1.00 45.75 81 GLN A N 1
ATOM 708 C CA . GLN A 1 81 ? -26.184 5.522 41.339 1.00 45.75 81 GLN A CA 1
ATOM 709 C C . GLN A 1 81 ? -26.625 6.618 42.319 1.00 45.75 81 GLN A C 1
ATOM 711 O O . GLN A 1 81 ? -25.869 7.572 42.515 1.00 45.75 81 GLN A O 1
ATOM 716 N N . PRO A 1 82 ? -27.826 6.539 42.923 1.00 44.81 82 PRO A N 1
ATOM 717 C CA . PRO A 1 82 ? -28.139 7.422 44.031 1.00 44.81 82 PRO A CA 1
ATOM 718 C C . PRO A 1 82 ? -27.112 7.129 45.125 1.00 44.81 82 PRO A C 1
ATOM 720 O O . PRO A 1 82 ? -26.949 5.979 45.531 1.00 44.81 82 PRO A O 1
ATOM 723 N N . PHE A 1 83 ? -26.387 8.160 45.556 1.00 46.00 83 PHE A N 1
ATOM 724 C CA . PHE A 1 83 ? -25.566 8.124 46.760 1.00 46.00 83 PHE A CA 1
ATOM 725 C C . PHE A 1 83 ? -26.469 7.758 47.944 1.00 46.00 83 PHE A C 1
ATOM 727 O O . PHE A 1 83 ? -27.092 8.614 48.560 1.00 46.00 83 PHE A O 1
ATOM 734 N N . GLY A 1 84 ? -26.589 6.468 48.222 1.00 49.88 84 GLY A N 1
ATOM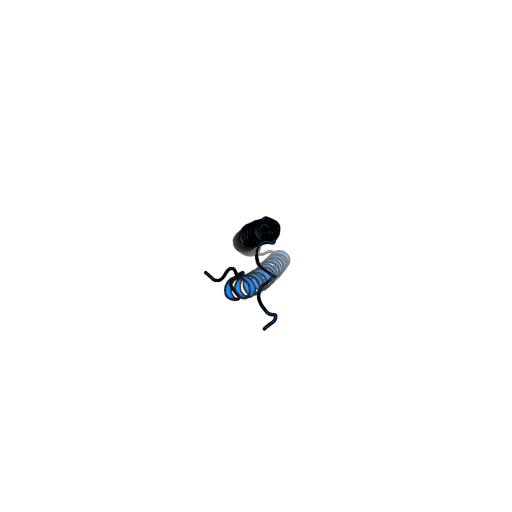 735 C CA . GLY A 1 84 ? -27.259 5.921 49.386 1.00 49.88 84 GLY A CA 1
ATOM 736 C C . GLY A 1 84 ? -26.360 4.844 49.965 1.00 49.88 84 GLY A C 1
ATOM 737 O O . GLY A 1 84 ? -26.051 3.885 49.266 1.00 49.88 84 GLY A O 1
ATOM 738 N N . LEU A 1 85 ? -25.982 5.023 51.233 1.00 47.50 85 LEU A N 1
ATOM 739 C CA . LEU A 1 85 ? -25.099 4.183 52.062 1.00 47.50 85 LEU A CA 1
ATOM 740 C C . LEU A 1 85 ? -23.606 4.545 52.034 1.00 47.50 85 LEU A C 1
ATOM 742 O O . LEU A 1 85 ? -22.750 3.734 51.696 1.00 47.50 85 LEU A O 1
ATOM 746 N N . LEU A 1 86 ? -23.291 5.744 52.521 1.00 43.31 86 LEU A N 1
ATOM 747 C CA . LEU A 1 86 ? -22.027 6.022 53.211 1.00 43.31 86 LEU A CA 1
ATOM 748 C C . LEU A 1 86 ? -22.344 6.657 54.571 1.00 43.31 86 LEU A C 1
ATOM 750 O O . LEU A 1 86 ? -22.028 7.808 54.811 1.00 43.31 86 LEU A O 1
ATOM 754 N N . ASP A 1 87 ? -23.028 5.902 55.432 1.00 46.69 87 ASP A N 1
ATOM 755 C CA . ASP A 1 87 ? -23.271 6.277 56.834 1.00 46.69 87 ASP A CA 1
ATOM 756 C C . ASP A 1 87 ? -23.376 5.015 57.701 1.00 46.69 87 ASP A C 1
ATOM 758 O O . ASP A 1 87 ? -24.406 4.768 58.309 1.00 46.69 87 ASP A O 1
ATOM 762 N N . LYS A 1 88 ? -22.347 4.152 57.706 1.00 47.22 88 LYS A N 1
ATOM 763 C CA . LYS A 1 88 ? -22.134 3.120 58.750 1.00 47.22 88 LYS A CA 1
ATOM 764 C C . LYS A 1 88 ? -20.672 2.667 58.802 1.00 47.22 88 LYS A C 1
ATOM 766 O O . LYS A 1 88 ? -20.376 1.520 58.505 1.00 47.22 88 LYS A O 1
ATOM 771 N N . PHE A 1 89 ? -19.764 3.566 59.164 1.00 41.84 89 PHE A N 1
ATOM 772 C CA . PHE A 1 89 ? -18.478 3.189 59.765 1.00 41.84 89 PHE A CA 1
ATOM 773 C C . PHE A 1 89 ? -18.082 4.274 60.768 1.00 41.84 89 PHE A C 1
ATOM 775 O O . PHE A 1 89 ? -17.182 5.067 60.529 1.00 41.84 89 PHE A O 1
ATOM 782 N N . ASN A 1 90 ? -18.840 4.337 61.858 1.00 41.53 90 ASN A N 1
ATOM 783 C CA . ASN A 1 90 ? -18.412 4.907 63.128 1.00 41.53 90 ASN A CA 1
ATOM 784 C C . ASN A 1 90 ? -18.972 3.977 64.202 1.00 41.53 90 ASN A C 1
ATOM 786 O O . ASN A 1 90 ? -20.120 4.133 64.606 1.00 41.53 90 ASN A O 1
ATOM 790 N N . GLU A 1 91 ? -18.176 2.978 64.561 1.00 38.78 91 GLU A N 1
ATOM 791 C CA . GLU A 1 91 ? -18.144 2.320 65.870 1.00 38.78 91 GLU A CA 1
ATOM 792 C C . GLU A 1 91 ? -16.785 1.630 66.019 1.00 38.78 91 GLU A C 1
ATOM 794 O O . GLU A 1 91 ? -16.369 0.937 65.060 1.00 38.78 91 GLU A O 1
#

Secondary structure (DSSP, 8-state):
------HHHHHHHHHHHHHHHHHHHHHHHHHHTT-HHHHHHHHHHHHHHHHHHHHHHHHHHHHHHHHHHHHHHHHHHHHTS----------

Solvent-accessible surface area (backbone atoms only — not comparable to full-atom values): 5215 Å² total; per-residue (Å²): 136,88,90,59,84,50,70,62,61,55,52,49,48,52,52,42,50,53,48,37,53,48,24,51,52,50,17,52,51,26,47,77,69,71,34,55,68,62,16,48,55,26,48,51,55,25,52,54,43,48,51,55,49,52,51,53,50,50,52,50,51,57,48,52,54,52,50,51,52,49,52,53,49,51,54,51,58,66,71,65,55,76,94,75,87,91,83,85,87,86,129

pLDDT: mean 79.55, std 19.94, range [38.78, 98.25]

Sequence (91 aa):
MKGYVLEEDVTLAKDLHHHCYYCLHRARLSFLLNRYDDAQDWIEQFQETKSDLLFLRERKLKHDVRKQKRLKFYRHSFLNQPFGLLDKFNE

Mean predicted aligned error: 11.33 Å

Nearest PDB structures (foldseek):
  4whe-assembly1_A  TM=7.856E-01  e=6.583E-01  Escherichia coli K-12
  9eon-assembly1_A  TM=8.988E-01  e=4.577E+00  Synechocystis sp. PCC 6803
  9eom-assembly1_A-2  TM=3.617E-01  e=3.564E+00  Synechocystis sp. PCC 6803
  9eom-assembly1_A-4  TM=3.617E-01  e=3.564E+00  Synechocystis sp. PCC 6803
  9eom-assembly1_A-6  TM=3.617E-01  e=3.564E+00  Synechocystis sp. PCC 6803

Radius of gyration: 24.96 Å; Cα contacts (8 Å, |Δi|>4): 42; chains: 1; bounding box: 41×18×87 Å

Organism: NCBI:txid273032

Foldseek 3Di:
DDLDLPVVLVVLLVVLVVLLVVLCVQLVVCVVVVNNVSNVVSVVVSVVSVVVNVVSVVVVVVSVVVVVVVVVVVVVVVVPDPPDDPPPDDD